Protein AF-A0A9P5BF32-F1 (afdb_monomer_lite)

Structure (mmCIF, N/CA/C/O backbone):
data_AF-A0A9P5BF32-F1
#
_entry.id   AF-A0A9P5BF32-F1
#
loop_
_atom_site.group_PDB
_atom_site.id
_atom_site.type_symbol
_atom_site.label_atom_id
_atom_site.label_alt_id
_atom_site.label_comp_id
_atom_site.label_asym_id
_atom_site.label_entity_id
_atom_site.label_seq_id
_atom_site.pdbx_PDB_ins_code
_atom_site.Cartn_x
_atom_site.Cartn_y
_atom_site.Cartn_z
_atom_site.occupancy
_atom_site.B_iso_or_equiv
_atom_site.auth_seq_id
_atom_site.auth_comp_id
_atom_site.auth_asym_id
_atom_site.auth_atom_id
_atom_site.pdbx_PDB_model_num
ATOM 1 N N . MET A 1 1 ? 36.588 42.575 71.276 1.00 40.75 1 MET A N 1
ATOM 2 C CA . MET A 1 1 ? 37.049 41.475 70.403 1.00 40.75 1 MET A CA 1
ATOM 3 C C . MET A 1 1 ? 35.888 40.511 70.245 1.00 40.75 1 MET A C 1
ATOM 5 O O . MET A 1 1 ? 35.415 40.052 71.267 1.00 40.75 1 MET A O 1
ATOM 9 N N . GLN A 1 2 ? 35.358 40.332 69.033 1.00 35.66 2 GLN A N 1
ATOM 10 C CA . GLN A 1 2 ? 35.075 39.031 68.402 1.00 35.66 2 GLN A CA 1
ATOM 11 C C . GLN A 1 2 ? 34.421 39.321 67.041 1.00 35.66 2 GLN A C 1
ATOM 13 O O . GLN A 1 2 ? 33.430 40.041 66.954 1.00 35.66 2 GLN A O 1
ATOM 18 N N . LEU A 1 3 ? 35.058 38.821 65.987 1.00 38.44 3 LEU A N 1
ATOM 19 C CA . LEU A 1 3 ? 34.729 39.046 64.584 1.00 38.44 3 LEU A CA 1
ATOM 20 C C . LEU A 1 3 ? 33.420 38.346 64.187 1.00 38.44 3 LEU A C 1
ATOM 22 O O . LEU A 1 3 ? 33.171 37.211 64.593 1.00 38.44 3 LEU A O 1
ATOM 26 N N . ALA A 1 4 ? 32.615 39.020 63.364 1.00 43.09 4 ALA A N 1
ATOM 27 C CA . ALA A 1 4 ? 31.412 38.463 62.759 1.00 43.09 4 ALA A CA 1
ATOM 28 C C . ALA A 1 4 ? 31.783 37.353 61.758 1.00 43.09 4 ALA A C 1
ATOM 30 O O . ALA A 1 4 ? 32.569 37.565 60.835 1.00 43.09 4 ALA A O 1
ATOM 31 N N . SER A 1 5 ? 31.225 36.165 61.993 1.00 47.88 5 SER A N 1
ATOM 32 C CA . SER A 1 5 ? 31.419 34.952 61.198 1.00 47.88 5 SER A CA 1
ATOM 33 C C . SER A 1 5 ? 30.778 35.064 59.817 1.00 47.88 5 SER A C 1
ATOM 35 O O . SER A 1 5 ? 29.614 35.431 59.676 1.00 47.88 5 SER A O 1
ATOM 37 N N . THR A 1 6 ? 31.549 34.681 58.805 1.00 47.75 6 THR A N 1
ATOM 38 C CA . THR A 1 6 ? 31.128 34.441 57.424 1.00 47.75 6 THR A CA 1
ATOM 39 C C . THR A 1 6 ? 30.194 33.228 57.347 1.00 47.75 6 THR A C 1
ATOM 41 O O . THR A 1 6 ? 30.593 32.130 57.730 1.00 47.75 6 THR A O 1
ATOM 44 N N . LEU A 1 7 ? 28.980 33.399 56.815 1.00 47.88 7 LEU A N 1
ATOM 45 C CA . LEU A 1 7 ? 28.080 32.301 56.443 1.00 47.88 7 LEU A CA 1
ATOM 46 C C . LEU A 1 7 ? 28.158 32.069 54.929 1.00 47.88 7 LEU A C 1
ATOM 48 O O . LEU A 1 7 ? 27.629 32.838 54.130 1.00 47.88 7 LEU A O 1
ATOM 52 N N . THR A 1 8 ? 28.850 31.002 54.544 1.00 53.09 8 THR A N 1
ATOM 53 C CA . THR A 1 8 ? 28.906 30.455 53.187 1.00 53.09 8 THR A CA 1
ATOM 54 C C . THR A 1 8 ? 27.584 29.755 52.865 1.00 53.09 8 THR A C 1
ATOM 56 O O . THR A 1 8 ? 27.213 28.780 53.516 1.00 53.09 8 THR A O 1
ATOM 59 N N . VAL A 1 9 ? 26.867 30.236 51.848 1.00 49.53 9 VAL A N 1
ATOM 60 C CA . VAL A 1 9 ? 25.656 29.586 51.326 1.00 49.53 9 VAL A CA 1
ATOM 61 C C . VAL A 1 9 ? 26.077 28.448 50.393 1.00 49.53 9 VAL A C 1
ATOM 63 O O . VAL A 1 9 ? 26.587 28.690 49.301 1.00 49.53 9 VAL A O 1
ATOM 66 N N . LEU A 1 10 ? 25.874 27.200 50.818 1.00 54.69 10 LEU A N 1
ATOM 67 C CA . LEU A 1 10 ? 26.008 26.022 49.958 1.00 54.69 10 LEU A CA 1
ATOM 68 C C . LEU A 1 10 ? 24.795 25.953 49.019 1.00 54.69 10 LEU A C 1
ATOM 70 O O . LEU A 1 10 ? 23.719 25.493 49.400 1.00 54.69 10 LEU A O 1
ATOM 74 N N . ALA A 1 11 ? 24.967 26.427 47.786 1.00 54.84 11 ALA A N 1
ATOM 75 C CA . ALA A 1 11 ? 24.002 26.223 46.714 1.00 54.84 11 ALA A CA 1
ATOM 76 C C . ALA A 1 11 ? 23.970 24.731 46.334 1.00 54.84 11 ALA A C 1
ATOM 78 O O . ALA A 1 11 ? 24.891 24.218 45.701 1.00 54.84 11 ALA A O 1
ATOM 79 N N . SER A 1 12 ? 22.910 24.023 46.732 1.00 59.72 12 SER A N 1
ATOM 80 C CA . SER A 1 12 ? 22.622 22.680 46.222 1.00 59.72 12 SER A CA 1
ATOM 81 C C . SER A 1 12 ? 22.109 22.794 44.790 1.00 59.72 12 SER A C 1
ATOM 83 O O . SER A 1 12 ? 20.968 23.190 44.559 1.00 59.72 12 SER A O 1
ATOM 85 N N . ALA A 1 13 ? 22.954 22.449 43.819 1.00 54.81 13 ALA A N 1
ATOM 86 C CA . ALA A 1 13 ? 22.523 22.225 42.448 1.00 54.81 13 ALA A CA 1
ATOM 87 C C . ALA A 1 13 ? 21.673 20.944 42.411 1.00 54.81 13 ALA A C 1
ATOM 89 O O . ALA A 1 13 ? 22.197 19.831 42.390 1.00 54.81 13 ALA A O 1
ATOM 90 N N . CYS A 1 14 ? 20.349 21.098 42.444 1.00 53.03 14 CYS A N 1
ATOM 91 C CA . CYS A 1 14 ? 19.430 20.009 42.146 1.00 53.03 14 CYS A CA 1
ATOM 92 C C . CYS A 1 14 ? 19.530 19.734 40.639 1.00 53.03 14 CYS A C 1
ATOM 94 O O . CYS A 1 14 ? 18.977 20.468 39.820 1.00 53.03 14 CYS A O 1
ATOM 96 N N . GLY A 1 15 ? 20.330 18.735 40.267 1.00 61.41 15 GLY A N 1
ATOM 97 C CA . GLY A 1 15 ? 20.426 18.265 38.892 1.00 61.41 15 GLY A CA 1
ATOM 98 C C . GLY A 1 15 ? 19.094 17.659 38.466 1.00 61.41 15 GLY A C 1
ATOM 99 O O . GLY A 1 15 ? 18.748 16.561 38.892 1.00 61.41 15 GLY A O 1
ATOM 100 N N . LEU A 1 16 ? 18.346 18.372 37.626 1.00 59.41 16 LEU A N 1
ATOM 101 C CA . LEU A 1 16 ? 17.178 17.836 36.943 1.00 59.41 16 LEU A CA 1
ATOM 102 C C . LEU A 1 16 ? 17.678 17.019 35.743 1.00 59.41 16 LEU A C 1
ATOM 104 O O . LEU A 1 16 ? 17.888 17.549 34.653 1.00 59.41 16 LEU A O 1
ATOM 108 N N . SER A 1 17 ? 17.937 15.729 35.937 1.00 62.25 17 SER A N 1
ATOM 109 C CA . SER A 1 17 ? 18.149 14.810 34.820 1.00 62.25 17 SER A CA 1
ATOM 110 C C . SER A 1 17 ? 16.811 14.621 34.106 1.00 62.25 17 SER A C 1
ATOM 112 O O . SER A 1 17 ? 15.946 13.870 34.552 1.00 62.25 17 SER A O 1
ATOM 114 N N . ALA A 1 18 ? 16.628 15.327 32.990 1.00 57.66 18 ALA A N 1
ATOM 115 C CA . ALA A 1 18 ? 15.560 15.049 32.043 1.00 57.66 18 ALA A CA 1
ATOM 116 C C . ALA A 1 18 ? 15.794 13.651 31.448 1.00 57.66 18 ALA A C 1
ATOM 118 O O . ALA A 1 18 ? 16.535 13.484 30.480 1.00 57.66 18 ALA A O 1
ATOM 119 N N . ALA A 1 19 ? 15.197 12.627 32.056 1.00 65.31 19 ALA A N 1
ATOM 120 C CA . ALA A 1 19 ? 15.086 11.316 31.443 1.00 65.31 19 ALA A CA 1
ATOM 121 C C . ALA A 1 19 ? 14.094 11.444 30.279 1.00 65.31 19 ALA A C 1
ATOM 123 O O . ALA A 1 19 ? 12.880 11.431 30.476 1.00 65.31 19 ALA A O 1
ATOM 124 N N . GLY A 1 20 ? 14.613 11.644 29.064 1.00 67.25 20 GLY A N 1
ATOM 125 C CA . GLY A 1 20 ? 13.815 11.493 27.850 1.00 67.25 20 GLY A CA 1
ATOM 126 C C . GLY A 1 20 ? 13.168 10.100 27.808 1.00 67.25 20 GLY A C 1
ATOM 127 O O . GLY A 1 20 ? 13.662 9.181 28.470 1.00 67.25 20 GLY A O 1
ATOM 128 N N . PRO A 1 21 ? 12.059 9.916 27.071 1.00 64.94 21 PRO A N 1
ATOM 129 C CA . PRO A 1 21 ? 11.391 8.625 26.990 1.00 64.94 21 PRO A CA 1
ATOM 130 C C . PRO A 1 21 ? 12.388 7.552 26.545 1.00 64.94 21 PRO A C 1
ATOM 132 O O . PRO A 1 21 ? 12.983 7.638 25.470 1.00 64.94 21 PRO A O 1
ATOM 135 N N . VAL A 1 22 ? 12.587 6.553 27.403 1.00 62.66 22 VAL A N 1
ATOM 136 C CA . VAL A 1 22 ? 13.403 5.383 27.085 1.00 62.66 22 VAL A CA 1
ATOM 137 C C . VAL A 1 22 ? 12.703 4.659 25.934 1.00 62.66 22 VAL A C 1
ATOM 139 O O . VAL A 1 22 ? 11.511 4.360 26.066 1.00 62.66 22 VAL A O 1
ATOM 142 N N . PRO A 1 23 ? 13.379 4.376 24.805 1.00 59.91 23 PRO A N 1
ATOM 143 C CA . PRO A 1 23 ? 12.784 3.565 23.758 1.00 59.91 23 PRO A CA 1
ATOM 144 C C . PRO A 1 23 ? 12.459 2.195 24.353 1.00 59.91 23 PRO A C 1
ATOM 146 O O . PRO A 1 23 ? 13.349 1.414 24.692 1.00 59.91 23 PRO A O 1
ATOM 149 N N . VAL A 1 24 ? 11.168 1.913 24.515 1.00 60.94 24 VAL A N 1
ATOM 150 C CA . VAL A 1 24 ? 10.682 0.596 24.920 1.00 60.94 24 VAL A CA 1
ATOM 151 C C . VAL A 1 24 ? 10.931 -0.344 23.747 1.00 60.94 24 VAL A C 1
ATOM 153 O O . VAL A 1 24 ? 10.122 -0.443 22.827 1.00 60.94 24 VAL A O 1
ATOM 156 N N . SER A 1 25 ? 12.078 -1.023 23.749 1.00 60.47 25 SER A N 1
ATOM 157 C CA . SER A 1 25 ? 12.236 -2.223 22.932 1.00 60.47 25 SER A CA 1
ATOM 158 C C . SER A 1 25 ? 11.337 -3.291 23.535 1.00 60.47 25 SER A C 1
ATOM 160 O O . SER A 1 25 ? 11.646 -3.853 24.585 1.00 60.47 25 SER A O 1
ATOM 162 N N . ARG A 1 26 ? 10.194 -3.550 22.894 1.00 56.91 26 ARG A N 1
ATOM 163 C CA . ARG A 1 26 ? 9.454 -4.785 23.149 1.00 56.91 26 ARG A CA 1
ATOM 164 C C . ARG A 1 26 ? 10.310 -5.926 22.611 1.00 56.91 26 ARG A C 1
ATOM 166 O O . ARG A 1 26 ? 10.395 -6.118 21.406 1.00 56.91 26 ARG A O 1
ATOM 173 N N . SER A 1 27 ? 10.986 -6.638 23.500 1.00 59.09 27 SER A N 1
ATOM 174 C CA . SER A 1 27 ? 11.643 -7.900 23.172 1.00 59.09 27 SER A CA 1
ATOM 175 C C . SER A 1 27 ? 10.615 -9.013 23.361 1.00 59.09 27 SER A C 1
ATOM 177 O O . SER A 1 27 ? 10.168 -9.241 24.480 1.00 59.09 27 SER A O 1
ATOM 179 N N . GLY A 1 28 ? 10.213 -9.675 22.278 1.00 62.00 28 GLY A N 1
ATOM 180 C CA . GLY A 1 28 ? 9.230 -10.759 22.292 1.00 62.00 28 GLY A CA 1
ATOM 181 C C . GLY A 1 28 ? 9.319 -11.593 21.017 1.00 62.00 28 GLY A C 1
ATOM 182 O O . GLY A 1 28 ? 9.835 -11.128 19.999 1.00 62.00 28 GLY A O 1
ATOM 183 N N . LEU A 1 29 ? 8.851 -12.841 21.074 1.00 61.88 29 LEU A N 1
ATOM 184 C CA . LEU A 1 29 ? 8.679 -13.656 19.871 1.00 61.88 29 LEU A CA 1
ATOM 185 C C . LEU A 1 29 ? 7.611 -13.016 18.977 1.00 61.88 29 LEU A C 1
ATOM 187 O O . LEU A 1 29 ? 6.626 -12.469 19.465 1.00 61.88 29 LEU A O 1
ATOM 191 N N . ALA A 1 30 ? 7.791 -13.115 17.660 1.00 63.75 30 ALA A N 1
ATOM 192 C CA . ALA A 1 30 ? 6.794 -12.704 16.678 1.00 63.75 30 ALA A CA 1
ATOM 193 C C . ALA A 1 30 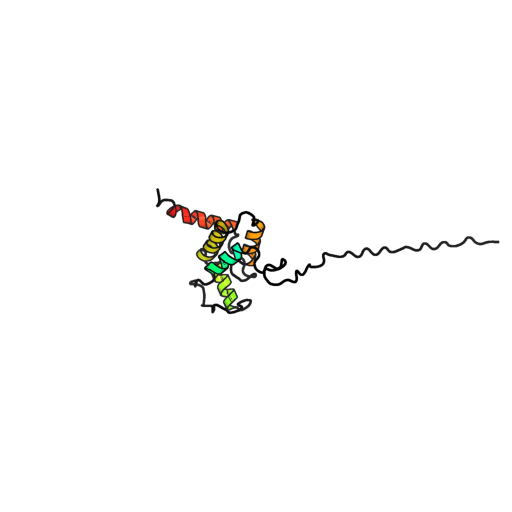? 5.391 -13.218 17.044 1.00 63.75 30 ALA A C 1
ATOM 195 O O . ALA A 1 30 ? 5.153 -14.420 16.987 1.00 63.75 30 ALA A O 1
ATOM 196 N N . GLY A 1 31 ? 4.460 -12.328 17.387 1.00 63.22 31 GLY A N 1
ATOM 197 C CA . GLY A 1 31 ? 3.083 -12.707 17.714 1.00 63.22 31 GLY A CA 1
ATOM 198 C C . GLY A 1 31 ? 2.854 -13.224 19.141 1.00 63.22 31 GLY A C 1
ATOM 199 O O . GLY A 1 31 ? 1.737 -13.637 19.434 1.00 63.22 31 GLY A O 1
ATOM 200 N N . ILE A 1 32 ? 3.854 -13.177 20.031 1.00 67.06 32 ILE A N 1
ATOM 201 C CA . ILE A 1 32 ? 3.729 -13.503 21.464 1.00 67.06 32 ILE A CA 1
ATOM 202 C C . ILE A 1 32 ? 4.207 -12.289 22.283 1.00 67.06 32 ILE A C 1
ATOM 204 O O . ILE A 1 32 ? 5.168 -11.618 21.913 1.00 67.06 32 ILE A O 1
ATOM 208 N N . ASP A 1 33 ? 3.518 -11.971 23.382 1.00 59.88 33 ASP A N 1
ATOM 209 C CA . ASP A 1 33 ? 3.889 -10.904 24.332 1.00 59.88 33 ASP A CA 1
ATOM 210 C C . ASP A 1 33 ? 4.082 -9.501 23.721 1.00 59.88 33 ASP A C 1
ATOM 212 O O . ASP A 1 33 ? 4.952 -8.717 24.101 1.00 59.88 33 ASP A O 1
ATOM 216 N N . GLY A 1 34 ? 3.212 -9.135 22.776 1.00 60.56 34 GLY A N 1
ATOM 217 C CA . GLY A 1 34 ? 3.068 -7.748 22.326 1.00 60.56 34 GLY A CA 1
ATOM 218 C C . GLY A 1 34 ? 4.088 -7.271 21.288 1.00 60.56 34 GLY A C 1
ATOM 219 O O . GLY A 1 34 ? 4.065 -6.083 20.949 1.00 60.56 34 GLY A O 1
ATOM 220 N N . PHE A 1 35 ? 4.935 -8.156 20.751 1.00 63.00 35 PHE A N 1
ATOM 221 C CA . PHE A 1 35 ? 5.694 -7.897 19.525 1.00 63.00 35 PHE A CA 1
ATOM 222 C C . PHE A 1 35 ? 4.903 -8.392 18.302 1.00 63.00 35 PHE A C 1
ATOM 224 O O . PHE A 1 35 ? 4.822 -9.594 18.048 1.00 63.00 35 PHE A O 1
ATOM 231 N N . LEU A 1 36 ? 4.311 -7.479 17.527 1.00 66.56 36 LEU A N 1
ATOM 232 C CA . LEU A 1 36 ? 3.534 -7.812 16.326 1.00 66.56 36 LEU A CA 1
ATOM 233 C C . LEU A 1 36 ? 4.310 -7.368 15.081 1.00 66.56 36 LEU A C 1
ATOM 235 O O . LEU A 1 36 ? 4.555 -6.181 14.893 1.00 66.56 36 LEU A O 1
ATOM 239 N N . PHE A 1 37 ? 4.688 -8.318 14.219 1.00 64.12 37 PHE A N 1
ATOM 240 C CA . PHE A 1 37 ? 5.429 -8.027 12.979 1.00 64.12 37 PHE A CA 1
ATOM 241 C C . PHE A 1 37 ? 4.571 -7.362 11.891 1.00 64.12 37 PHE A C 1
ATOM 243 O O . PHE A 1 37 ? 5.105 -6.972 10.857 1.00 64.12 37 PHE A O 1
ATOM 250 N N . TYR A 1 38 ? 3.261 -7.229 12.108 1.00 77.75 38 TYR A N 1
ATOM 251 C CA . TYR A 1 38 ? 2.303 -6.812 11.090 1.00 77.75 38 TYR A CA 1
ATOM 252 C C . TYR A 1 38 ? 1.128 -6.087 11.751 1.00 77.75 38 TYR A C 1
ATOM 254 O O . TYR A 1 38 ? 0.066 -6.669 11.930 1.00 77.75 38 TYR A O 1
ATOM 262 N N . ASP A 1 39 ? 1.325 -4.835 12.156 1.00 82.25 39 ASP A N 1
ATOM 263 C CA . ASP A 1 39 ? 0.273 -4.006 12.753 1.00 82.25 39 ASP A CA 1
ATOM 264 C C . ASP A 1 39 ? -0.243 -2.956 11.745 1.00 82.25 39 ASP A C 1
ATOM 266 O O . ASP A 1 39 ? 0.513 -2.040 11.400 1.00 82.25 39 ASP A O 1
ATOM 270 N N . PRO A 1 40 ? -1.501 -3.045 11.266 1.00 89.88 40 PRO A N 1
ATOM 271 C CA . PRO A 1 40 ? -2.511 -4.065 11.556 1.00 89.88 40 PRO A CA 1
ATOM 272 C C . PRO A 1 40 ? -2.364 -5.296 10.646 1.00 89.88 40 PRO A C 1
ATOM 274 O O . PRO A 1 40 ? -2.053 -5.182 9.454 1.00 89.88 40 PRO A O 1
ATOM 277 N N . TYR A 1 41 ? -2.679 -6.485 11.170 1.00 89.44 41 TYR A N 1
ATOM 278 C CA . TYR A 1 41 ? -2.519 -7.741 10.421 1.00 89.44 41 TYR A CA 1
ATOM 279 C C . TYR A 1 41 ? -3.372 -7.774 9.153 1.00 89.44 41 TYR A C 1
ATOM 281 O O . TYR A 1 41 ? -2.910 -8.250 8.116 1.00 89.44 41 TYR A O 1
ATOM 289 N N . CYS A 1 42 ? -4.592 -7.230 9.219 1.00 93.44 42 CYS A N 1
ATOM 290 C CA . CYS A 1 42 ? -5.526 -7.212 8.095 1.00 93.44 42 CYS A CA 1
ATOM 291 C C . CYS A 1 42 ? -4.927 -6.523 6.859 1.00 93.44 42 CYS A C 1
ATOM 293 O O . CYS A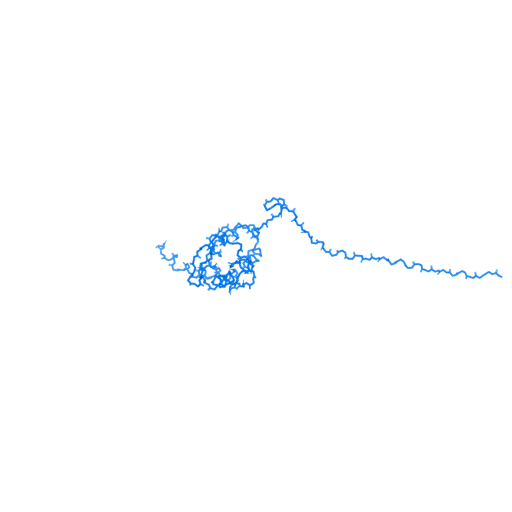 1 42 ? -4.996 -7.060 5.756 1.00 93.44 42 CYS A O 1
ATOM 295 N N . GLY A 1 43 ? -4.254 -5.382 7.032 1.00 93.56 43 GLY A N 1
ATOM 296 C CA . GLY A 1 43 ? -3.719 -4.636 5.900 1.00 93.56 43 GLY A CA 1
ATOM 297 C C . GLY A 1 43 ? -2.471 -5.277 5.296 1.00 93.56 43 GLY A C 1
ATOM 298 O O . GLY A 1 43 ? -2.336 -5.333 4.072 1.00 93.56 43 GLY A O 1
ATOM 299 N N . HIS A 1 44 ? -1.604 -5.871 6.121 1.00 92.00 44 HIS A N 1
ATOM 300 C CA . HIS A 1 44 ? -0.506 -6.692 5.607 1.00 92.00 44 HIS A CA 1
ATOM 301 C C . HIS A 1 44 ? -1.009 -7.952 4.890 1.00 92.00 44 HIS A C 1
ATOM 303 O O . HIS A 1 44 ? -0.432 -8.341 3.873 1.00 92.00 44 HIS A O 1
ATOM 309 N N . GLY A 1 45 ? -2.085 -8.574 5.381 1.00 92.44 45 GLY A N 1
ATOM 310 C CA . GLY A 1 45 ? -2.754 -9.696 4.721 1.00 92.44 45 GLY A CA 1
ATOM 311 C C . GLY A 1 45 ? -3.297 -9.315 3.343 1.00 92.44 45 GLY A C 1
ATOM 312 O O . GLY A 1 45 ? -3.027 -10.010 2.361 1.00 92.44 45 GLY A O 1
ATOM 313 N N . CYS A 1 46 ? -3.969 -8.166 3.243 1.00 94.44 46 CYS A N 1
ATOM 314 C CA . CYS A 1 46 ? -4.441 -7.623 1.971 1.00 94.44 46 CYS A CA 1
ATOM 315 C C . CYS A 1 46 ? -3.292 -7.390 0.988 1.00 94.44 46 CYS A C 1
ATOM 317 O O . CYS A 1 46 ? -3.328 -7.910 -0.125 1.00 94.44 46 CYS A O 1
ATOM 319 N N . PHE A 1 47 ? -2.221 -6.704 1.401 1.00 92.81 47 PHE A N 1
ATOM 320 C CA . PHE A 1 47 ? -1.043 -6.525 0.547 1.00 92.81 47 PHE A CA 1
ATOM 321 C C . PHE A 1 47 ? -0.467 -7.867 0.067 1.00 92.81 47 PHE A C 1
ATOM 323 O O . PHE A 1 47 ? -0.233 -8.059 -1.125 1.00 92.81 47 PHE A O 1
ATOM 330 N N . ARG A 1 48 ? -0.268 -8.823 0.983 1.00 90.12 48 ARG A N 1
ATOM 331 C CA . ARG A 1 48 ? 0.319 -10.138 0.675 1.00 90.12 48 ARG A CA 1
ATOM 332 C C . ARG A 1 48 ? -0.551 -11.003 -0.230 1.00 90.12 48 ARG A C 1
ATOM 334 O O . ARG A 1 48 ? -0.001 -11.845 -0.929 1.00 90.12 48 ARG A O 1
ATOM 341 N N . THR A 1 49 ? -1.863 -10.787 -0.240 1.00 90.94 49 THR A N 1
ATOM 342 C CA . THR A 1 49 ? -2.786 -11.478 -1.150 1.00 90.94 49 THR A CA 1
ATOM 343 C C . THR A 1 49 ? -2.551 -11.057 -2.598 1.00 90.94 49 THR A C 1
ATOM 345 O O . THR A 1 49 ? -2.591 -11.896 -3.494 1.00 90.94 49 THR A O 1
ATOM 348 N N . PHE A 1 50 ? -2.252 -9.775 -2.834 1.00 90.50 50 PHE A N 1
ATOM 349 C CA . PHE A 1 50 ? -2.055 -9.248 -4.187 1.00 90.50 50 PHE A CA 1
ATOM 350 C C . PHE A 1 50 ? -0.590 -9.192 -4.633 1.00 90.50 50 PHE A C 1
ATOM 352 O O . PHE A 1 50 ? -0.306 -9.206 -5.828 1.00 90.50 50 PHE A O 1
ATOM 359 N N . ALA A 1 51 ? 0.363 -9.151 -3.701 1.00 88.44 51 ALA A N 1
ATOM 360 C CA . ALA A 1 51 ? 1.788 -9.068 -4.012 1.00 88.44 51 ALA A CA 1
ATOM 361 C C . ALA A 1 51 ? 2.311 -10.139 -5.004 1.00 88.44 51 ALA A C 1
ATOM 363 O O . ALA A 1 51 ? 3.187 -9.790 -5.797 1.00 88.44 51 ALA A O 1
ATOM 364 N N . PRO A 1 52 ? 1.827 -11.398 -5.015 1.00 85.25 52 PRO A N 1
ATOM 365 C CA . PRO A 1 52 ? 2.324 -12.416 -5.941 1.00 85.25 52 PRO A CA 1
ATOM 366 C C . PRO A 1 52 ? 1.917 -12.207 -7.406 1.00 85.25 52 PRO A C 1
ATOM 368 O O . PRO A 1 52 ? 2.513 -12.837 -8.276 1.00 85.25 52 PRO A O 1
ATOM 371 N N . TYR A 1 53 ? 0.917 -11.366 -7.699 1.00 84.56 53 TYR A N 1
ATOM 372 C CA . TYR A 1 53 ? 0.475 -11.158 -9.078 1.00 84.56 53 TYR A CA 1
ATOM 373 C C . TYR A 1 53 ? 1.529 -10.405 -9.892 1.00 84.56 53 TYR A C 1
ATOM 375 O O . TYR A 1 53 ? 2.082 -9.389 -9.460 1.00 84.56 53 TYR A O 1
ATOM 383 N N . THR A 1 54 ? 1.783 -10.900 -11.101 1.00 83.38 54 THR A N 1
ATOM 384 C CA . THR A 1 54 ? 2.657 -10.251 -12.076 1.00 83.38 54 THR A CA 1
ATOM 385 C C . THR A 1 54 ? 1.957 -9.040 -12.681 1.00 83.38 54 THR A C 1
ATOM 387 O O . THR A 1 54 ? 0.823 -9.143 -13.143 1.00 83.38 54 THR A O 1
ATOM 390 N N . LEU A 1 55 ? 2.647 -7.904 -12.707 1.00 85.44 55 LEU A N 1
ATOM 391 C CA . LEU A 1 55 ? 2.198 -6.682 -13.371 1.00 85.44 55 LEU A CA 1
ATOM 392 C C . LEU A 1 55 ? 2.949 -6.505 -14.694 1.00 85.44 55 LEU A C 1
ATOM 394 O O . LEU A 1 55 ? 4.120 -6.872 -14.784 1.00 85.44 55 LEU A O 1
ATOM 398 N N . ASP A 1 56 ? 2.334 -5.854 -15.679 1.00 85.38 56 ASP A N 1
ATOM 399 C CA . ASP A 1 56 ? 2.977 -5.594 -16.980 1.00 85.38 56 ASP A CA 1
ATOM 400 C C . ASP A 1 56 ? 4.270 -4.771 -16.854 1.00 85.38 56 ASP A C 1
ATOM 402 O O . ASP A 1 56 ? 5.208 -4.932 -17.629 1.00 85.38 56 ASP A O 1
ATOM 406 N N . CYS A 1 57 ? 4.342 -3.899 -15.843 1.00 83.69 57 CYS A N 1
ATOM 407 C CA . CYS A 1 57 ? 5.528 -3.099 -15.540 1.00 83.69 57 CYS A CA 1
ATOM 408 C C . CYS A 1 57 ? 6.557 -3.814 -14.648 1.00 83.69 57 CYS A C 1
ATOM 410 O O . CYS A 1 57 ? 7.515 -3.178 -14.207 1.00 83.69 57 CYS A O 1
ATOM 412 N N . SER A 1 58 ? 6.357 -5.100 -14.333 1.00 78.38 58 SER A N 1
ATOM 413 C CA . SER A 1 58 ? 7.227 -5.850 -13.426 1.00 78.38 58 SER A CA 1
ATOM 414 C C . SER A 1 58 ? 8.088 -6.886 -14.133 1.00 78.38 58 SER A C 1
ATOM 416 O O . SER A 1 58 ? 7.652 -7.571 -15.054 1.00 78.38 58 SER A O 1
ATOM 418 N N . THR A 1 59 ? 9.311 -7.054 -13.634 1.00 68.75 59 THR A N 1
ATOM 419 C CA . THR A 1 59 ? 10.105 -8.262 -13.854 1.00 68.75 59 THR A CA 1
ATOM 420 C C . THR A 1 59 ? 9.830 -9.252 -12.722 1.00 68.75 59 THR A C 1
ATOM 422 O O . THR A 1 59 ? 9.553 -8.859 -11.586 1.00 68.75 59 THR A O 1
ATOM 425 N N . HIS A 1 60 ? 9.858 -10.551 -13.026 1.00 62.66 60 HIS A N 1
ATOM 426 C CA . HIS A 1 60 ? 9.529 -11.589 -12.051 1.00 62.66 60 HIS A CA 1
ATOM 427 C C . HIS A 1 60 ? 10.545 -11.582 -10.897 1.00 62.66 60 HIS A C 1
ATOM 429 O O . HIS A 1 60 ? 11.742 -11.769 -11.115 1.00 62.66 60 HIS A O 1
ATOM 435 N N . ILE A 1 61 ? 10.072 -11.398 -9.663 1.00 61.69 61 ILE A N 1
ATOM 436 C CA . ILE A 1 61 ? 10.887 -11.564 -8.455 1.00 61.69 61 ILE A CA 1
ATOM 437 C C . ILE A 1 61 ? 10.518 -12.912 -7.838 1.00 61.69 61 ILE A C 1
ATOM 439 O O . ILE A 1 61 ? 9.343 -13.183 -7.606 1.00 61.69 61 ILE A O 1
ATOM 443 N N . SER A 1 62 ? 11.509 -13.780 -7.616 1.00 52.94 62 SER A N 1
ATOM 444 C CA . SER A 1 62 ? 11.276 -15.116 -7.053 1.00 52.94 62 SER A CA 1
ATOM 445 C C . SER A 1 62 ? 10.572 -15.036 -5.692 1.00 52.94 62 SER A C 1
ATOM 447 O O . SER A 1 62 ? 10.999 -14.291 -4.803 1.00 52.94 62 SER A O 1
ATOM 449 N N . ALA A 1 63 ? 9.505 -15.820 -5.526 1.00 47.84 63 ALA A N 1
ATOM 450 C CA . ALA A 1 63 ? 8.799 -15.955 -4.260 1.00 47.84 63 ALA A CA 1
ATOM 451 C C . ALA A 1 63 ? 9.725 -16.629 -3.231 1.00 47.84 63 ALA A C 1
ATOM 453 O O . ALA A 1 63 ? 10.112 -17.780 -3.402 1.00 47.84 63 ALA A O 1
ATOM 454 N N . GLY A 1 64 ? 10.098 -15.903 -2.172 1.00 45.28 64 GLY A N 1
ATOM 455 C CA . GLY A 1 64 ? 10.927 -16.429 -1.076 1.00 45.28 64 GLY A CA 1
ATOM 456 C C . GLY A 1 64 ? 12.264 -15.718 -0.856 1.00 45.28 64 GLY A C 1
ATOM 457 O O . GLY A 1 64 ? 12.947 -16.011 0.121 1.00 45.28 64 GLY A O 1
ATOM 458 N N . GLY A 1 65 ? 12.637 -14.749 -1.697 1.00 42.00 65 GLY A N 1
ATOM 459 C CA . GLY A 1 65 ? 13.740 -13.848 -1.365 1.00 42.00 65 GLY A CA 1
ATOM 460 C C . GLY A 1 65 ? 13.327 -12.887 -0.248 1.00 42.00 65 GLY A C 1
ATOM 461 O O . GLY A 1 65 ? 12.256 -12.287 -0.317 1.00 42.00 65 GLY A O 1
ATOM 462 N N . HIS A 1 66 ? 14.172 -12.684 0.763 1.00 47.91 66 HIS A N 1
ATOM 463 C CA . HIS A 1 66 ? 14.107 -11.478 1.591 1.00 47.91 66 HIS A CA 1
ATOM 464 C C . HIS A 1 66 ? 14.383 -10.266 0.679 1.00 47.91 66 HIS A C 1
ATOM 466 O O . HIS A 1 66 ? 15.519 -9.836 0.523 1.00 47.91 66 HIS A O 1
ATOM 472 N N . THR A 1 67 ? 13.358 -9.745 0.001 1.00 49.62 67 THR A N 1
ATOM 473 C CA . THR A 1 67 ? 13.476 -8.672 -1.005 1.00 49.62 67 THR A CA 1
ATOM 474 C C . THR A 1 67 ? 13.554 -7.281 -0.385 1.00 49.62 67 THR A C 1
ATOM 476 O O . THR A 1 67 ? 13.154 -6.295 -1.000 1.00 49.62 67 THR A O 1
ATOM 479 N N . THR A 1 68 ? 14.044 -7.160 0.841 1.00 55.03 68 THR A N 1
ATOM 480 C CA . THR A 1 68 ? 14.322 -5.852 1.421 1.00 55.03 68 THR A CA 1
ATOM 481 C C . THR A 1 68 ? 15.680 -5.388 0.892 1.00 55.03 68 THR A C 1
ATOM 483 O O . THR A 1 68 ? 16.705 -5.867 1.366 1.00 55.03 68 THR A O 1
ATOM 486 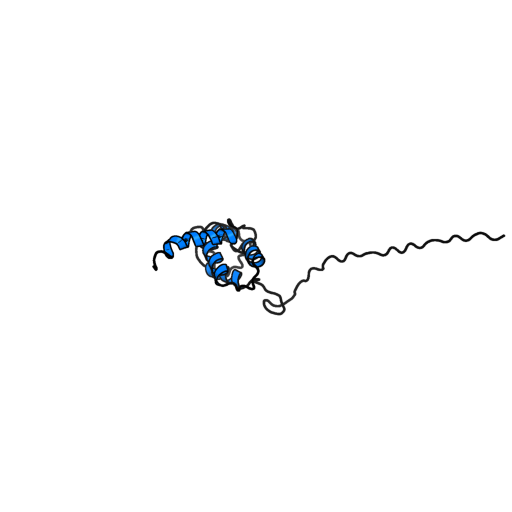N N . ALA A 1 69 ? 15.654 -4.467 -0.084 1.00 58.59 69 ALA A N 1
ATOM 487 C CA . ALA A 1 69 ? 16.776 -3.656 -0.596 1.00 58.59 69 ALA A CA 1
ATOM 488 C C . ALA A 1 69 ? 17.534 -4.102 -1.872 1.00 58.59 69 ALA A C 1
ATOM 490 O O . ALA A 1 69 ? 18.716 -3.796 -2.009 1.00 58.59 69 ALA A O 1
ATOM 491 N N . THR A 1 70 ? 16.887 -4.739 -2.857 1.00 74.94 70 THR A N 1
ATOM 492 C CA . THR A 1 70 ? 17.448 -4.791 -4.229 1.00 74.94 70 THR A CA 1
ATOM 493 C C . THR A 1 70 ? 16.803 -3.739 -5.129 1.00 74.94 70 THR A C 1
ATOM 495 O O . THR A 1 70 ? 15.630 -3.405 -4.959 1.00 74.94 70 THR A O 1
ATOM 498 N N . GLU A 1 71 ? 17.542 -3.247 -6.127 1.00 82.56 71 GLU A N 1
ATOM 499 C CA . GLU A 1 71 ? 17.001 -2.324 -7.138 1.00 82.56 71 GLU A CA 1
ATOM 500 C C . GLU A 1 71 ? 15.772 -2.922 -7.840 1.00 82.56 71 GLU A C 1
ATOM 502 O O . GLU A 1 71 ? 14.774 -2.245 -8.057 1.00 82.56 71 GLU A O 1
ATOM 507 N N . THR A 1 72 ? 15.782 -4.230 -8.109 1.00 82.38 72 THR A N 1
ATOM 508 C CA . THR A 1 72 ? 14.635 -4.937 -8.692 1.00 82.38 72 THR A CA 1
ATOM 509 C C . THR A 1 72 ? 13.394 -4.875 -7.796 1.00 82.38 72 THR A C 1
ATOM 511 O O . THR A 1 72 ? 12.298 -4.618 -8.291 1.00 82.38 72 THR A O 1
ATOM 514 N N . ALA A 1 73 ? 13.548 -5.062 -6.479 1.00 80.56 73 ALA A N 1
ATOM 515 C CA . ALA A 1 73 ? 12.438 -4.955 -5.531 1.00 80.56 73 ALA A CA 1
ATOM 516 C C . ALA A 1 73 ? 11.878 -3.528 -5.469 1.00 80.56 73 ALA A C 1
ATOM 518 O O . ALA A 1 73 ? 10.660 -3.343 -5.462 1.00 80.56 73 ALA A O 1
ATOM 519 N N . ARG A 1 74 ? 12.763 -2.525 -5.513 1.00 86.50 74 ARG A N 1
ATOM 520 C CA . ARG A 1 74 ? 12.380 -1.115 -5.609 1.00 86.50 74 ARG A CA 1
ATOM 521 C C . ARG A 1 74 ? 11.598 -0.819 -6.889 1.00 86.50 74 ARG A C 1
ATOM 523 O O . ARG A 1 74 ? 10.546 -0.188 -6.825 1.00 86.50 74 ARG A O 1
ATOM 530 N N . GLN A 1 75 ? 12.060 -1.295 -8.045 1.00 88.06 75 GLN A N 1
ATOM 531 C CA . GLN A 1 75 ? 11.355 -1.099 -9.317 1.00 88.06 75 GLN A CA 1
ATOM 532 C C . GLN A 1 75 ? 9.979 -1.775 -9.325 1.00 88.06 75 GLN A C 1
ATOM 534 O O . GLN A 1 75 ? 9.004 -1.180 -9.786 1.00 88.06 75 GLN A O 1
ATOM 539 N N . LEU A 1 76 ? 9.857 -2.969 -8.734 1.00 87.81 76 LEU A N 1
ATOM 540 C CA . LEU A 1 76 ? 8.556 -3.611 -8.548 1.00 87.81 76 LEU A CA 1
ATOM 541 C C . LEU A 1 76 ? 7.630 -2.782 -7.647 1.00 87.81 76 LEU A C 1
ATOM 543 O O . LEU A 1 76 ? 6.451 -2.629 -7.965 1.00 87.81 76 LEU A O 1
ATOM 547 N N . ALA A 1 77 ? 8.142 -2.223 -6.549 1.00 90.56 77 ALA A N 1
ATOM 548 C CA . ALA A 1 77 ? 7.357 -1.347 -5.684 1.00 90.56 77 ALA A CA 1
ATOM 549 C C . ALA A 1 77 ? 6.891 -0.079 -6.426 1.00 90.56 77 ALA A C 1
ATOM 551 O O . ALA A 1 77 ? 5.721 0.286 -6.342 1.00 90.56 77 ALA A O 1
ATOM 552 N N . ILE A 1 78 ? 7.756 0.546 -7.233 1.00 90.88 78 ILE A N 1
ATOM 553 C CA . ILE A 1 78 ? 7.385 1.690 -8.087 1.00 90.88 78 ILE A CA 1
ATOM 554 C C . ILE A 1 78 ? 6.292 1.296 -9.093 1.00 90.88 78 ILE A C 1
ATOM 556 O O . ILE A 1 78 ? 5.334 2.046 -9.286 1.00 90.88 78 ILE A O 1
ATOM 560 N N . CYS A 1 79 ? 6.414 0.121 -9.715 1.00 91.38 79 CYS A N 1
ATOM 561 C CA . CYS A 1 79 ? 5.415 -0.423 -10.634 1.00 91.38 79 CYS A CA 1
ATOM 562 C C . CYS A 1 79 ? 4.057 -0.614 -9.936 1.00 91.38 79 CYS A C 1
ATOM 564 O O . CYS A 1 79 ? 3.044 -0.100 -10.413 1.00 91.38 79 CYS A O 1
ATOM 566 N N . ARG A 1 80 ? 4.037 -1.251 -8.759 1.00 92.38 80 ARG A N 1
ATOM 567 C CA . ARG A 1 80 ? 2.831 -1.431 -7.933 1.00 92.38 80 ARG A CA 1
ATOM 568 C C . ARG A 1 80 ? 2.181 -0.107 -7.538 1.00 92.38 80 ARG A C 1
ATOM 570 O O . ARG A 1 80 ? 0.974 0.034 -7.678 1.00 92.38 80 ARG A O 1
ATOM 577 N N . ALA A 1 81 ? 2.969 0.871 -7.090 1.00 91.50 81 ALA A N 1
ATOM 578 C CA . ALA A 1 81 ? 2.464 2.171 -6.645 1.00 91.50 81 ALA A CA 1
ATOM 579 C C . ALA A 1 81 ? 1.763 2.965 -7.764 1.00 91.50 81 ALA A C 1
ATOM 581 O O . ALA A 1 81 ? 0.854 3.749 -7.495 1.00 91.50 81 ALA A O 1
ATOM 582 N N . LYS A 1 82 ? 2.186 2.774 -9.021 1.00 89.38 82 LYS A N 1
ATOM 583 C CA . LYS A 1 82 ? 1.660 3.498 -10.193 1.00 89.38 82 LYS A CA 1
ATOM 584 C C . LYS A 1 82 ? 0.592 2.727 -10.973 1.00 89.38 82 LYS A C 1
ATOM 586 O O . LYS A 1 82 ? -0.171 3.334 -11.721 1.00 89.38 82 LYS A O 1
ATOM 591 N N . ASN A 1 83 ? 0.530 1.406 -10.832 1.00 89.88 83 ASN A N 1
ATOM 592 C CA . ASN A 1 83 ? -0.439 0.564 -11.524 1.00 89.88 83 ASN A CA 1
ATOM 593 C C . ASN A 1 83 ? -1.786 0.610 -10.795 1.00 89.88 83 ASN A C 1
ATOM 595 O O . ASN A 1 83 ? -1.986 -0.202 -9.913 1.00 89.88 83 ASN A O 1
ATOM 599 N N . VAL A 1 84 ? -2.702 1.521 -11.156 1.00 89.38 84 VAL A N 1
ATOM 600 C CA . VAL A 1 84 ? -3.994 1.754 -10.455 1.00 89.38 84 VAL A CA 1
ATOM 601 C C . VAL A 1 84 ? -4.730 0.485 -9.984 1.00 89.38 84 VAL A C 1
ATOM 603 O O . VAL A 1 84 ? -5.178 0.478 -8.839 1.00 89.38 84 VAL A O 1
ATOM 606 N N . PRO A 1 85 ? -4.842 -0.598 -10.782 1.00 90.12 85 PRO A N 1
ATOM 607 C CA . PRO A 1 85 ? -5.488 -1.830 -10.326 1.00 90.12 85 PRO A CA 1
ATOM 608 C C . PRO A 1 85 ? -4.896 -2.436 -9.044 1.00 90.12 85 PRO A C 1
ATOM 610 O O . PRO A 1 85 ? -5.650 -2.921 -8.200 1.00 90.12 85 PRO A O 1
ATOM 613 N N . PHE A 1 86 ? -3.572 -2.397 -8.867 1.00 91.69 86 PHE A N 1
ATOM 614 C CA . PHE A 1 86 ? -2.902 -2.975 -7.701 1.00 91.69 86 PHE A CA 1
ATOM 615 C C . PHE A 1 86 ? -3.265 -2.273 -6.370 1.00 91.69 86 PHE A C 1
ATOM 617 O O . PHE A 1 86 ? -3.839 -2.937 -5.503 1.00 91.69 86 PHE A O 1
ATOM 624 N N . PRO A 1 87 ? -3.012 -0.960 -6.167 1.00 92.75 87 PRO A N 1
ATOM 625 C CA . PRO A 1 87 ? -3.391 -0.262 -4.951 1.00 92.75 87 PRO A CA 1
ATOM 626 C C . PRO A 1 87 ? -4.914 -0.227 -4.783 1.00 92.75 87 PRO A C 1
ATOM 628 O O . PRO A 1 87 ? -5.372 -0.379 -3.658 1.00 92.75 87 PRO A O 1
ATOM 631 N N . SER A 1 88 ? -5.716 -0.131 -5.853 1.00 93.44 88 SER A N 1
ATOM 632 C CA . SER A 1 88 ? -7.177 -0.244 -5.727 1.00 93.44 88 SER A CA 1
ATOM 633 C C . SER A 1 88 ? -7.608 -1.587 -5.125 1.00 93.44 88 SER A C 1
ATOM 635 O O . SER A 1 88 ? -8.439 -1.615 -4.225 1.00 93.44 88 SER A O 1
ATOM 637 N N . SER A 1 89 ? -7.007 -2.700 -5.548 1.00 93.56 89 SER A N 1
ATOM 638 C CA . SER A 1 89 ? -7.342 -4.026 -5.007 1.00 93.56 89 SER A CA 1
ATOM 639 C C . SER A 1 89 ? -6.945 -4.166 -3.532 1.00 93.56 89 SER A C 1
ATOM 641 O O . SER A 1 89 ? -7.724 -4.659 -2.714 1.00 93.56 89 SER A O 1
ATOM 643 N N . VAL A 1 90 ? -5.751 -3.682 -3.168 1.00 94.50 90 VAL A N 1
ATOM 644 C CA . VAL A 1 90 ? -5.277 -3.681 -1.774 1.00 94.50 90 VAL A CA 1
ATOM 645 C C . VAL A 1 90 ? -6.163 -2.793 -0.898 1.00 94.50 90 VAL A C 1
ATOM 647 O O . VAL A 1 90 ? -6.568 -3.220 0.183 1.00 94.50 90 VAL A O 1
ATOM 650 N N . ALA A 1 91 ? -6.496 -1.587 -1.366 1.00 95.19 91 ALA A N 1
ATOM 651 C CA . ALA A 1 91 ? -7.329 -0.643 -0.632 1.00 95.19 91 ALA A CA 1
ATOM 652 C C . ALA A 1 91 ? -8.751 -1.168 -0.432 1.00 95.19 91 ALA A C 1
ATOM 654 O O . ALA A 1 91 ? -9.270 -1.097 0.678 1.00 95.19 91 ALA A O 1
ATOM 655 N N . TYR A 1 92 ? -9.348 -1.757 -1.472 1.00 95.19 92 TYR A N 1
ATOM 656 C CA . TYR A 1 92 ? -10.654 -2.399 -1.374 1.00 95.19 92 TYR A CA 1
ATOM 657 C C . TYR A 1 92 ? -10.645 -3.524 -0.334 1.00 95.19 92 TYR A C 1
ATOM 659 O O . TYR A 1 92 ? -11.485 -3.546 0.557 1.00 95.19 92 TYR A O 1
ATOM 667 N N . CYS A 1 93 ? -9.641 -4.406 -0.371 1.00 96.06 93 CYS A N 1
ATOM 668 C CA . CYS A 1 93 ? -9.503 -5.459 0.632 1.00 96.06 93 CYS A CA 1
ATOM 669 C C . CYS A 1 93 ? -9.389 -4.894 2.056 1.00 96.06 93 CYS A C 1
ATOM 671 O O . CYS A 1 93 ? -10.067 -5.371 2.964 1.00 96.06 93 CYS A O 1
ATOM 673 N N . MET A 1 94 ? -8.567 -3.860 2.262 1.00 95.38 94 MET A N 1
ATOM 674 C CA . MET A 1 94 ? -8.437 -3.212 3.571 1.00 95.38 94 MET A CA 1
ATOM 675 C C . MET A 1 94 ? -9.758 -2.596 4.030 1.00 95.38 94 MET A C 1
ATOM 677 O O . MET A 1 94 ? -10.098 -2.691 5.204 1.00 95.38 94 MET A O 1
ATOM 681 N N . HIS A 1 95 ? -10.504 -1.980 3.117 1.00 94.88 95 HIS A N 1
ATOM 682 C CA . HIS A 1 95 ? -11.798 -1.387 3.415 1.00 94.88 95 HIS A CA 1
ATOM 683 C C . HIS A 1 95 ? -12.845 -2.442 3.787 1.00 94.88 95 HIS A C 1
ATOM 685 O O . HIS A 1 95 ? -13.591 -2.235 4.736 1.00 94.88 95 HIS A O 1
ATOM 691 N N . SER A 1 96 ? -12.872 -3.577 3.086 1.00 94.62 96 SER A N 1
ATOM 692 C CA . SER A 1 96 ? -13.880 -4.624 3.280 1.00 94.62 96 SER A CA 1
ATOM 693 C C . SER A 1 96 ? -13.579 -5.593 4.425 1.00 94.62 96 SER A C 1
ATOM 695 O O . SER A 1 96 ? -14.513 -6.141 5.004 1.00 94.62 96 SER A O 1
ATOM 697 N N . PHE A 1 97 ? -12.303 -5.855 4.728 1.00 95.00 97 PHE A N 1
ATOM 698 C CA . PHE A 1 97 ? -11.909 -6.957 5.617 1.00 95.00 97 PHE A CA 1
ATOM 699 C C . PHE A 1 97 ? -11.105 -6.537 6.851 1.00 95.00 97 PHE A C 1
ATOM 701 O O . PHE A 1 97 ? -10.873 -7.374 7.726 1.00 95.00 97 PHE A O 1
ATOM 708 N N . CYS A 1 98 ? -10.666 -5.278 6.967 1.00 95.31 98 CYS A N 1
ATOM 709 C CA . CYS A 1 98 ? -10.145 -4.806 8.249 1.00 95.31 98 CYS A CA 1
ATOM 710 C C . CYS A 1 98 ? -11.299 -4.542 9.226 1.00 95.31 98 CYS A C 1
ATOM 712 O O . CYS A 1 98 ? -12.277 -3.908 8.833 1.00 95.31 98 CYS A O 1
ATOM 714 N N . PRO A 1 99 ? -11.181 -4.972 10.493 1.00 94.75 99 PRO A N 1
ATOM 715 C CA . PRO A 1 99 ? -12.217 -4.729 11.484 1.00 94.75 99 PRO A CA 1
ATOM 716 C C . PRO A 1 99 ? -12.316 -3.239 11.848 1.00 94.75 99 PRO A C 1
ATOM 718 O O . PRO A 1 99 ? -11.360 -2.473 11.694 1.00 94.75 99 PRO A O 1
ATOM 721 N N . GLU A 1 100 ? -13.493 -2.828 12.320 1.00 91.62 100 GLU A N 1
ATOM 722 C CA . GLU A 1 100 ? -13.830 -1.425 12.621 1.00 91.62 100 GLU A CA 1
ATOM 723 C C . GLU A 1 100 ? -12.992 -0.810 13.754 1.00 91.62 100 GLU A C 1
ATOM 725 O O . GLU A 1 100 ? -12.846 0.408 13.837 1.00 91.62 100 GLU A O 1
ATOM 730 N N . ASP A 1 101 ? -12.410 -1.639 14.621 1.00 92.75 101 ASP A N 1
ATOM 731 C CA . ASP A 1 101 ? -11.512 -1.209 15.696 1.00 92.75 101 ASP A CA 1
ATOM 732 C C . ASP A 1 101 ? -10.114 -0.803 15.190 1.00 92.75 101 ASP A C 1
ATOM 734 O O . ASP A 1 101 ? -9.352 -0.155 15.915 1.00 92.75 101 ASP A O 1
ATOM 738 N N . VAL A 1 102 ? -9.777 -1.098 13.927 1.00 93.44 102 VAL A N 1
ATOM 739 C CA . VAL A 1 102 ? -8.580 -0.555 13.280 1.00 93.44 102 VAL A CA 1
ATOM 740 C C . VAL A 1 102 ? -8.813 0.915 12.944 1.00 93.44 102 VAL A C 1
ATOM 742 O O . VAL A 1 102 ? -9.493 1.274 11.979 1.00 93.44 102 VAL A O 1
ATOM 745 N N . LEU A 1 103 ? -8.167 1.783 13.723 1.00 93.75 103 LEU A N 1
ATOM 746 C CA . LEU A 1 103 ? -8.219 3.231 13.541 1.00 93.75 103 LEU A CA 1
ATOM 747 C C . LEU A 1 103 ? -7.898 3.642 12.096 1.00 93.75 103 LEU A C 1
ATOM 749 O O . LEU A 1 103 ? -6.988 3.112 11.453 1.00 93.75 103 LEU A O 1
ATOM 753 N N . ALA A 1 104 ? -8.601 4.664 11.605 1.00 91.44 104 ALA A N 1
ATOM 754 C CA . ALA A 1 104 ? -8.330 5.249 10.292 1.00 91.44 104 ALA A CA 1
ATOM 755 C C . ALA A 1 104 ? -6.863 5.696 10.150 1.00 91.44 104 ALA A C 1
ATOM 757 O O . ALA A 1 104 ? -6.228 5.396 9.145 1.00 91.44 104 ALA A O 1
ATOM 758 N N . SER A 1 105 ? -6.291 6.306 11.194 1.00 93.44 105 SER A N 1
ATOM 759 C CA . SER A 1 105 ? -4.875 6.698 11.227 1.00 93.44 105 SER A CA 1
ATOM 760 C C . SER A 1 105 ? -3.917 5.513 11.091 1.00 93.44 105 SER A C 1
ATOM 762 O O . SER A 1 105 ? -2.858 5.645 10.483 1.00 93.44 105 SER A O 1
ATOM 764 N N . THR A 1 106 ? -4.286 4.342 11.612 1.00 93.81 106 THR A N 1
ATOM 765 C CA . THR A 1 106 ? -3.504 3.111 11.470 1.00 93.81 106 THR A CA 1
ATOM 766 C C . THR A 1 106 ? -3.545 2.593 10.030 1.00 93.81 106 THR A C 1
ATOM 768 O O . THR A 1 106 ? -2.506 2.194 9.503 1.00 93.81 106 THR A O 1
ATOM 771 N N . ARG A 1 107 ? -4.708 2.655 9.360 1.00 94.25 107 ARG A N 1
ATOM 772 C CA . ARG A 1 107 ? -4.836 2.311 7.929 1.00 94.25 107 ARG A CA 1
ATOM 773 C C . ARG A 1 107 ? -4.023 3.253 7.041 1.00 94.25 107 ARG A C 1
ATOM 775 O O . ARG A 1 107 ? -3.271 2.770 6.200 1.00 94.25 107 ARG A O 1
ATOM 782 N N . GLU A 1 108 ? -4.110 4.561 7.275 1.00 94.25 108 GLU A N 1
ATOM 783 C CA . GLU A 1 108 ? -3.331 5.569 6.540 1.00 94.25 108 GLU A CA 1
ATOM 784 C C . GLU A 1 108 ? -1.823 5.390 6.761 1.00 94.25 108 GLU A C 1
ATOM 786 O O . GLU A 1 108 ? -1.058 5.311 5.803 1.00 94.25 108 GLU A O 1
ATOM 791 N N . ARG A 1 109 ? -1.378 5.201 8.012 1.00 92.69 109 ARG A N 1
ATOM 792 C CA . ARG A 1 109 ? 0.042 4.946 8.313 1.00 92.69 109 ARG A CA 1
ATOM 793 C C . ARG A 1 109 ? 0.555 3.700 7.595 1.00 92.69 109 ARG A C 1
ATOM 795 O O . ARG A 1 109 ? 1.668 3.698 7.067 1.00 92.69 109 ARG A O 1
ATOM 802 N N . LEU A 1 110 ? -0.232 2.624 7.584 1.00 92.12 110 LEU A N 1
ATOM 803 C CA . LEU A 1 110 ? 0.127 1.414 6.850 1.00 92.12 110 LEU A CA 1
ATOM 804 C C . LEU A 1 110 ? 0.216 1.693 5.346 1.00 92.12 110 LEU A C 1
ATOM 806 O O . LEU A 1 110 ? 1.169 1.263 4.701 1.00 92.12 110 LEU A O 1
ATOM 810 N N . TRP A 1 111 ? -0.754 2.413 4.790 1.00 94.31 111 TRP A N 1
ATOM 811 C CA . TRP A 1 111 ? -0.781 2.776 3.379 1.00 94.31 111 TRP A CA 1
ATOM 812 C C . TRP A 1 111 ? 0.480 3.546 2.962 1.00 94.31 111 TRP A C 1
ATOM 814 O O . TRP A 1 111 ? 1.173 3.171 2.013 1.00 94.31 111 TRP A O 1
ATOM 824 N N . GLU A 1 112 ? 0.852 4.561 3.735 1.00 91.25 112 GLU A N 1
ATOM 825 C CA . GLU A 1 112 ? 2.028 5.389 3.466 1.00 91.25 112 GLU A CA 1
ATOM 826 C C . GLU A 1 112 ? 3.348 4.618 3.556 1.00 91.25 112 GLU A C 1
ATOM 828 O O . GLU A 1 112 ? 4.296 4.942 2.843 1.00 91.25 112 GLU A O 1
ATOM 833 N N . THR A 1 113 ? 3.412 3.587 4.399 1.00 86.94 113 THR A N 1
ATOM 834 C CA . THR A 1 113 ? 4.658 2.858 4.680 1.00 86.94 113 THR A CA 1
ATOM 835 C C . THR A 1 113 ? 4.787 1.540 3.924 1.00 86.94 113 THR A C 1
ATOM 837 O O . THR A 1 113 ? 5.900 1.088 3.679 1.00 86.94 113 THR A O 1
ATOM 840 N N . SER A 1 114 ? 3.678 0.896 3.563 1.00 82.69 114 SER A N 1
ATOM 841 C CA . SER A 1 114 ? 3.684 -0.520 3.173 1.00 82.69 114 SER A CA 1
ATOM 842 C C . SER A 1 114 ? 2.867 -0.852 1.924 1.00 82.69 114 SER A C 1
ATOM 844 O O . SER A 1 114 ? 2.911 -2.004 1.497 1.00 82.69 114 SER A O 1
ATOM 846 N N . HIS A 1 115 ? 2.166 0.102 1.292 1.00 82.88 115 HIS A N 1
ATOM 847 C CA . HIS A 1 115 ? 1.256 -0.206 0.172 1.00 82.88 115 HIS A CA 1
ATOM 848 C C . HIS A 1 115 ? 1.920 -0.941 -1.011 1.00 82.88 115 HIS A C 1
ATOM 850 O O . HIS A 1 115 ? 1.254 -1.717 -1.692 1.00 82.88 115 HIS A O 1
ATOM 856 N N . ALA A 1 116 ? 3.215 -0.715 -1.268 1.00 85.44 116 ALA A N 1
ATOM 857 C CA . ALA A 1 116 ? 3.944 -1.291 -2.405 1.00 85.44 116 ALA A CA 1
ATOM 858 C C . ALA A 1 116 ? 5.077 -2.265 -2.018 1.00 85.44 116 ALA A C 1
ATOM 860 O O . ALA A 1 116 ? 5.648 -2.927 -2.892 1.00 85.44 116 ALA A O 1
ATOM 861 N N . GLY A 1 117 ? 5.374 -2.394 -0.720 1.00 84.62 117 GLY A N 1
ATOM 862 C CA . GLY A 1 117 ? 6.444 -3.251 -0.197 1.00 84.62 117 GLY A CA 1
ATOM 863 C C . GLY A 1 117 ? 7.840 -2.613 -0.127 1.00 84.62 117 GLY A C 1
ATOM 864 O O . GLY A 1 117 ? 8.792 -3.315 0.201 1.00 84.62 117 GLY A O 1
ATOM 865 N N . ASP A 1 118 ? 7.969 -1.310 -0.401 1.00 87.06 118 ASP A N 1
ATOM 866 C CA . ASP A 1 118 ? 9.179 -0.505 -0.170 1.00 87.06 118 ASP A CA 1
ATOM 867 C C . ASP A 1 118 ? 8.772 0.813 0.506 1.00 87.06 118 ASP A C 1
ATOM 869 O O . ASP A 1 118 ? 8.040 1.610 -0.079 1.00 87.06 118 ASP A O 1
ATOM 873 N N . VAL A 1 119 ? 9.263 1.046 1.727 1.00 85.62 119 VAL A N 1
ATOM 874 C CA . VAL A 1 119 ? 8.943 2.227 2.555 1.00 85.62 119 VAL A CA 1
ATOM 875 C C . VAL A 1 119 ? 9.387 3.553 1.930 1.00 85.62 119 VAL A C 1
ATOM 877 O O . VAL A 1 119 ? 8.909 4.617 2.311 1.00 85.62 119 VAL A O 1
ATOM 880 N N . SER A 1 120 ? 10.330 3.509 0.990 1.00 87.44 120 SER A N 1
ATOM 881 C CA . SER A 1 120 ? 10.852 4.692 0.304 1.00 87.44 120 SER A CA 1
ATOM 882 C C . SER A 1 120 ? 10.110 5.005 -1.001 1.00 87.44 120 SER A C 1
ATOM 884 O O . SER A 1 120 ? 10.397 6.016 -1.648 1.00 87.44 120 SER A O 1
ATOM 886 N N . VAL A 1 121 ? 9.157 4.157 -1.402 1.00 89.12 121 VAL A N 1
ATOM 887 C CA . VAL A 1 121 ? 8.228 4.422 -2.502 1.00 89.12 121 VAL A CA 1
ATOM 888 C C . VAL A 1 121 ? 6.937 4.954 -1.900 1.00 89.12 121 VAL A C 1
ATOM 890 O O . VAL A 1 121 ? 6.239 4.251 -1.177 1.00 89.12 121 VAL A O 1
ATOM 893 N N . ARG A 1 122 ? 6.610 6.210 -2.204 1.00 90.81 122 ARG A N 1
ATOM 894 C CA . ARG A 1 122 ? 5.369 6.833 -1.738 1.00 90.81 122 ARG A CA 1
ATOM 895 C C . ARG A 1 122 ? 4.194 6.452 -2.639 1.00 90.81 122 ARG A C 1
ATOM 897 O O . ARG A 1 122 ? 4.386 6.350 -3.854 1.00 90.81 122 ARG A O 1
ATOM 904 N N . PRO A 1 123 ? 2.990 6.286 -2.073 1.00 90.75 123 PRO A N 1
ATOM 905 C CA . PRO A 1 123 ? 1.803 6.063 -2.877 1.00 90.75 123 PRO A CA 1
ATOM 906 C C . PRO A 1 123 ? 1.476 7.315 -3.696 1.00 90.75 123 PRO A C 1
ATOM 908 O O . PRO A 1 123 ? 1.703 8.442 -3.251 1.00 90.75 123 PRO A O 1
ATOM 911 N N . LEU A 1 124 ? 0.94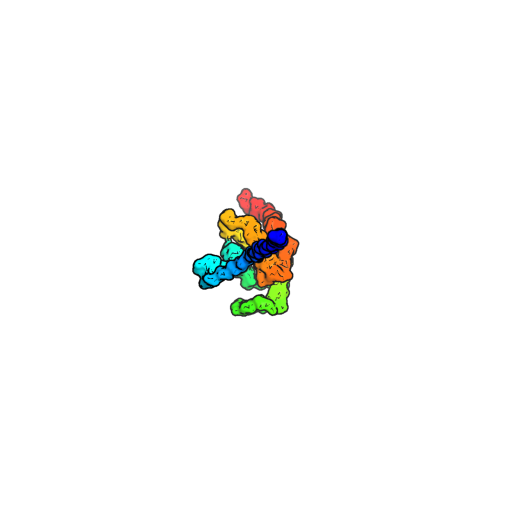4 7.113 -4.903 1.00 91.75 124 LEU A N 1
ATOM 912 C CA . LEU A 1 124 ? 0.508 8.210 -5.772 1.00 91.75 124 LEU A CA 1
ATOM 913 C C . LEU A 1 124 ? -0.773 8.888 -5.257 1.00 91.75 124 LEU A C 1
ATOM 915 O O . LEU A 1 124 ? -0.996 10.064 -5.529 1.00 91.75 124 LEU A O 1
ATOM 919 N N . TRP A 1 125 ? -1.582 8.145 -4.504 1.00 92.56 125 TRP A N 1
ATOM 920 C CA . TRP A 1 125 ? -2.816 8.598 -3.867 1.00 92.56 125 TRP A CA 1
ATOM 921 C C . TRP A 1 125 ? -2.797 8.204 -2.397 1.00 92.56 125 TRP A C 1
ATOM 923 O O . TRP A 1 125 ? -2.331 7.117 -2.054 1.00 92.56 125 TRP A O 1
ATOM 933 N N . THR A 1 126 ? -3.333 9.055 -1.533 1.00 94.31 126 THR A N 1
ATOM 934 C CA . THR A 1 126 ? -3.685 8.686 -0.154 1.00 94.31 126 THR A CA 1
ATOM 935 C C . THR A 1 126 ? -4.681 7.521 -0.135 1.00 94.31 126 THR A C 1
ATOM 937 O O . THR A 1 126 ? -5.299 7.199 -1.158 1.00 94.31 126 THR A O 1
ATOM 940 N N . TYR A 1 127 ? -4.853 6.869 1.018 1.00 94.94 127 TYR A N 1
ATOM 941 C CA . TYR A 1 127 ? -5.793 5.751 1.118 1.00 94.94 127 TYR A CA 1
ATOM 942 C C . TYR A 1 127 ? -7.234 6.216 0.848 1.00 94.94 127 TYR A C 1
ATOM 944 O O . TYR A 1 127 ? -7.959 5.582 0.084 1.00 94.94 127 TYR A O 1
ATOM 952 N N . GLY A 1 128 ? -7.629 7.378 1.376 1.00 93.38 128 GLY A N 1
ATOM 953 C CA . GLY A 1 128 ? -8.918 7.992 1.045 1.00 93.38 128 GLY A CA 1
ATOM 954 C C . GLY A 1 128 ? -9.104 8.266 -0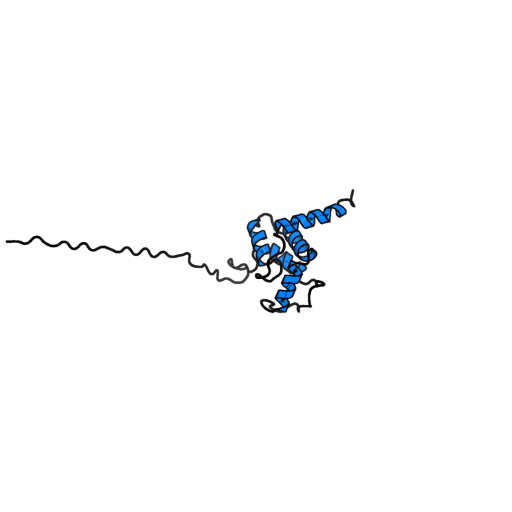.456 1.00 93.38 128 GLY A C 1
ATOM 955 O O . GLY A 1 128 ? -10.138 7.920 -1.022 1.00 93.38 128 GLY A O 1
ATOM 956 N N . GLU A 1 129 ? -8.101 8.832 -1.132 1.00 93.50 129 GLU A N 1
ATOM 957 C CA . GLU A 1 129 ? -8.185 9.146 -2.568 1.00 93.50 129 GLU A CA 1
ATOM 958 C C . GLU A 1 129 ? -8.248 7.908 -3.469 1.00 93.50 129 GLU A C 1
ATOM 960 O O . GLU A 1 129 ? -8.870 7.955 -4.528 1.00 93.50 129 GLU A O 1
ATOM 965 N N . ILE A 1 130 ? -7.600 6.796 -3.110 1.00 93.00 130 ILE A N 1
ATOM 966 C CA . ILE A 1 130 ? -7.713 5.574 -3.919 1.00 93.00 130 ILE A CA 1
ATOM 967 C C . ILE A 1 130 ? -9.082 4.905 -3.735 1.00 93.00 130 ILE A C 1
ATOM 969 O O . ILE A 1 130 ? -9.586 4.298 -4.680 1.00 93.00 130 ILE A O 1
ATOM 973 N N . LEU A 1 131 ? -9.712 5.054 -2.562 1.00 93.00 131 LEU A N 1
ATOM 974 C CA . LEU A 1 131 ? -11.063 4.547 -2.313 1.00 93.00 131 LEU A CA 1
ATOM 975 C C . LEU A 1 131 ? -12.106 5.239 -3.192 1.00 93.00 131 LEU A C 1
ATOM 977 O O . LEU A 1 131 ? -12.965 4.559 -3.751 1.00 93.00 131 LEU A O 1
ATOM 981 N N . THR A 1 132 ? -11.984 6.550 -3.417 1.00 90.19 132 THR A N 1
ATOM 982 C CA . THR A 1 132 ? -12.901 7.267 -4.323 1.00 90.19 132 THR A CA 1
ATOM 983 C C . THR A 1 132 ? -12.778 6.797 -5.776 1.00 90.19 132 THR A C 1
ATOM 985 O O . THR A 1 132 ? -13.760 6.753 -6.514 1.00 90.19 132 THR A O 1
ATOM 988 N N . LYS A 1 133 ? -11.586 6.352 -6.191 1.00 84.25 133 LYS A N 1
ATOM 989 C CA . LYS A 1 133 ? -11.362 5.784 -7.532 1.00 84.25 133 LYS A CA 1
ATOM 990 C C . LYS A 1 133 ? -11.985 4.406 -7.727 1.00 84.25 133 LYS A C 1
ATOM 992 O O . LYS A 1 133 ? -12.239 4.019 -8.866 1.00 84.25 133 LYS A O 1
ATOM 997 N N . ILE A 1 134 ? -12.189 3.654 -6.646 1.00 84.56 134 ILE A N 1
ATOM 998 C CA . ILE A 1 134 ? -12.872 2.356 -6.697 1.00 84.56 134 ILE A CA 1
ATOM 999 C C . ILE A 1 134 ? -14.370 2.585 -6.889 1.00 84.56 134 ILE A C 1
ATOM 1001 O O . ILE A 1 134 ? -14.953 2.015 -7.805 1.00 84.56 134 ILE A O 1
ATOM 1005 N N . THR A 1 135 ? -14.964 3.502 -6.120 1.00 65.94 135 THR A N 1
ATOM 1006 C CA . THR A 1 135 ? -16.394 3.830 -6.235 1.00 65.94 135 THR A CA 1
ATOM 1007 C C . THR A 1 135 ? -16.774 4.372 -7.615 1.00 65.94 135 THR A C 1
ATOM 1009 O O . THR A 1 135 ? -17.833 4.025 -8.130 1.00 65.94 135 THR A O 1
ATOM 1012 N N . ASP A 1 136 ? -15.890 5.132 -8.271 1.00 59.38 136 ASP A N 1
ATOM 1013 C CA . ASP A 1 136 ? -16.110 5.588 -9.653 1.00 59.38 136 ASP A CA 1
ATOM 1014 C C . ASP A 1 136 ? -16.133 4.428 -10.669 1.00 59.38 136 ASP A C 1
ATOM 1016 O O . ASP A 1 136 ? -16.789 4.512 -11.710 1.00 59.38 136 ASP A O 1
ATOM 1020 N N . ARG A 1 137 ? -15.429 3.325 -10.378 1.00 57.06 137 ARG A N 1
ATOM 1021 C CA . ARG A 1 137 ? -15.379 2.118 -11.218 1.00 57.06 137 ARG A CA 1
ATOM 1022 C C . ARG A 1 137 ? -16.558 1.170 -10.968 1.00 57.06 137 ARG A C 1
ATOM 1024 O O . ARG A 1 137 ? -16.873 0.392 -11.863 1.00 57.06 137 ARG A O 1
ATOM 1031 N N . ASP A 1 138 ? -17.222 1.258 -9.818 1.00 54.09 138 ASP A N 1
ATOM 1032 C CA . ASP A 1 138 ? -18.420 0.467 -9.493 1.00 54.09 138 ASP A CA 1
ATOM 1033 C C . ASP A 1 138 ? -19.722 1.065 -10.061 1.00 54.09 138 ASP A C 1
ATOM 1035 O O . ASP A 1 138 ? -20.732 0.362 -10.166 1.00 54.09 138 ASP A O 1
ATOM 1039 N N . LEU A 1 139 ? -19.705 2.327 -10.514 1.00 49.84 139 LEU A N 1
ATOM 1040 C CA . LEU A 1 139 ? -20.863 2.986 -11.138 1.00 49.84 139 LEU A CA 1
ATOM 1041 C C . LEU A 1 139 ? -21.451 2.221 -12.349 1.00 49.84 139 LEU A C 1
ATOM 1043 O O . LEU A 1 139 ? -22.676 2.172 -12.465 1.00 49.84 139 LEU A O 1
ATOM 1047 N N . PRO A 1 140 ? -20.665 1.561 -13.226 1.00 48.06 140 PRO A N 1
ATOM 1048 C CA . PRO A 1 140 ? -21.217 0.730 -14.298 1.00 48.06 140 PRO A CA 1
ATOM 1049 C C . PRO A 1 140 ? -21.610 -0.694 -13.866 1.00 48.06 140 PRO A C 1
ATOM 1051 O O . PRO A 1 140 ? -22.365 -1.344 -14.586 1.00 48.06 140 PRO A O 1
ATOM 1054 N N . LEU A 1 141 ? -21.113 -1.211 -12.733 1.00 43.53 141 LEU A N 1
ATOM 1055 C CA . LEU A 1 141 ? -21.381 -2.593 -12.294 1.00 43.53 141 LEU A CA 1
ATOM 1056 C C . LEU A 1 141 ? -22.646 -2.711 -11.434 1.00 43.53 141 LEU A C 1
ATOM 1058 O O . LEU A 1 141 ? -23.325 -3.737 -11.487 1.00 43.53 141 LEU A O 1
ATOM 1062 N N . LEU A 1 142 ? -23.024 -1.645 -10.722 1.00 43.78 142 LEU A N 1
ATOM 1063 C CA . LEU A 1 142 ? -24.299 -1.578 -9.998 1.00 43.78 142 LEU A CA 1
ATOM 1064 C C . LEU A 1 142 ? -25.509 -1.350 -10.921 1.00 43.78 142 LEU A C 1
ATOM 1066 O O . LEU A 1 142 ? -26.636 -1.623 -10.521 1.00 43.78 142 LEU A O 1
ATOM 1070 N N . SER A 1 143 ? -25.296 -0.922 -12.171 1.00 43.69 143 SER A N 1
ATOM 1071 C CA . SER A 1 143 ? -26.372 -0.782 -13.165 1.00 43.69 143 SER A CA 1
ATOM 1072 C C . SER A 1 143 ? -26.743 -2.095 -13.873 1.00 43.69 143 SER A C 1
ATOM 1074 O O . SER A 1 143 ? -27.669 -2.089 -14.677 1.00 43.69 143 SER A O 1
ATOM 1076 N N . GLN A 1 144 ? -26.034 -3.202 -13.619 1.00 44.72 144 GLN A N 1
ATOM 1077 C CA . GLN A 1 144 ? -26.257 -4.486 -14.310 1.00 44.72 144 GLN A CA 1
ATOM 1078 C C . GLN A 1 144 ? -26.981 -5.542 -13.455 1.00 44.72 144 GLN A C 1
ATOM 1080 O O . GLN A 1 144 ? -27.102 -6.687 -13.878 1.00 44.72 144 GLN A O 1
ATOM 1085 N N . HIS A 1 145 ? -27.462 -5.175 -12.262 1.00 40.66 145 HIS A N 1
ATOM 1086 C CA . HIS A 1 145 ? -28.275 -6.045 -11.394 1.00 40.66 145 HIS A CA 1
ATOM 1087 C C . HIS A 1 145 ? -29.552 -5.345 -10.883 1.00 40.66 145 HIS A C 1
ATOM 1089 O O . HIS A 1 145 ? -29.991 -5.599 -9.761 1.00 40.6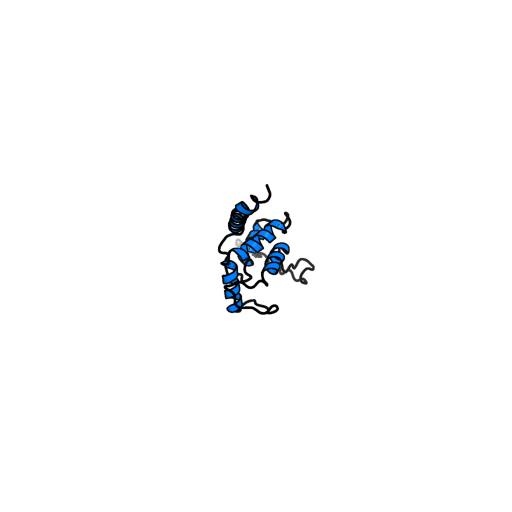6 145 HIS A O 1
ATOM 1095 N N . GLY A 1 146 ? -30.131 -4.457 -11.699 1.00 35.31 146 GLY A N 1
ATOM 1096 C CA . GLY A 1 146 ? -31.462 -3.873 -11.493 1.00 35.31 146 GLY A CA 1
ATOM 1097 C C . GLY A 1 146 ? -32.489 -4.490 -12.427 1.00 35.31 146 GLY A C 1
ATOM 1098 O O . GLY A 1 146 ? -32.176 -4.568 -13.636 1.00 35.31 146 GLY A O 1
#

Sequence (146 aa):
MQLASTLTVLASACGLSAAGPVPVSRSGLAGIDGFLFYDPYCGHGCFRTFAPYTLDCSTHISAGGHTTATETARQLAICRAKNVPFPSSVAYCMHSFCPEDVLASTRERLWETSHAGDVSVRPLWTYGEILTKITDRDLPLLSQHG

Radius of gyration: 26.8 Å; chains: 1; bounding box: 68×58×87 Å

Secondary structure (DSSP, 8-state):
--PPPP-------------PPP-------TTSTT--SSSSHHHHHHHHHHTTSPPTT-PPPPTTS--SS-HHHHHHHHHHHH-THHHHHHHHHHHHHS-TTS-HHHHHHHHHHHSSS-TTS--SS-HHHHHHHHHHHHTTTGGG--

Foldseek 3Di:
DDDDDDDDDDDPPPDPPPPDDDPPPPDDDDPPRPNDPPVVVQLVVLLVVLVCDDDPQADDDDPPDPPADDPRLVSQLLRQLPVLVNLLSSLVSCVPPPDPVCDPVSVQVCQQQCSRHHRPDGHPDGSVRSPVVNVVVCVVVVVPPD

Organism: NCBI:txid1803897

pLDDT: mean 75.5, std 18.49, range [35.31, 96.06]